Protein AF-A0A9D9WUU4-F1 (afdb_monomer_lite)

Foldseek 3Di:
DDDDDPVNVQVVQWDWADQPPKIWIFRADDPCLVVVCVVVVHDLWQLSLLVRTDFIQDALVLQDPPGDRHGDGDDSVSSSVSVVVPVSRTVSSSVVNVVSHVVVVVVVVVVVVD

Structure (mmCIF, N/CA/C/O backbone):
data_AF-A0A9D9WUU4-F1
#
_entry.id   AF-A0A9D9WUU4-F1
#
loop_
_atom_site.group_PDB
_atom_site.id
_atom_site.type_symbol
_atom_site.label_atom_id
_atom_site.label_alt_id
_atom_site.label_comp_id
_atom_site.label_asym_id
_atom_site.label_entity_id
_atom_site.label_seq_id
_atom_site.pdbx_PDB_ins_code
_atom_site.Cartn_x
_atom_site.Cartn_y
_atom_site.Cartn_z
_atom_site.occupancy
_atom_site.B_iso_or_equiv
_atom_site.auth_seq_id
_atom_site.auth_comp_id
_atom_site.auth_asym_id
_atom_site.auth_atom_id
_atom_site.pdbx_PDB_model_num
ATOM 1 N N . MET A 1 1 ? -33.654 6.061 -5.184 1.00 53.53 1 MET A N 1
ATOM 2 C CA . MET A 1 1 ? -32.618 5.585 -4.240 1.00 53.53 1 MET A CA 1
ATOM 3 C C . MET A 1 1 ? -31.317 5.503 -5.028 1.00 53.53 1 MET A C 1
ATOM 5 O O . MET A 1 1 ? -31.368 5.004 -6.142 1.00 53.53 1 MET A O 1
ATOM 9 N N . ARG A 1 2 ? -30.207 6.095 -4.567 1.00 66.00 2 ARG A N 1
ATOM 10 C CA . ARG A 1 2 ? -28.924 5.980 -5.287 1.00 66.00 2 ARG A CA 1
ATOM 11 C C . ARG A 1 2 ? -28.300 4.632 -4.939 1.00 66.00 2 ARG A C 1
ATOM 13 O O . ARG A 1 2 ? -28.142 4.344 -3.758 1.00 66.00 2 ARG A O 1
ATOM 20 N N . GLU A 1 3 ? -27.957 3.839 -5.943 1.00 75.56 3 GLU A N 1
ATOM 21 C CA . GLU A 1 3 ? -27.235 2.582 -5.748 1.00 75.56 3 GLU A CA 1
ATOM 22 C C . GLU A 1 3 ? -25.747 2.871 -5.507 1.00 75.56 3 GLU A C 1
ATOM 24 O O . GLU A 1 3 ? -25.120 3.660 -6.219 1.00 75.56 3 GLU A O 1
ATOM 29 N N . ILE A 1 4 ? -25.189 2.262 -4.462 1.00 76.31 4 ILE A N 1
ATOM 30 C CA . ILE A 1 4 ? -23.751 2.248 -4.183 1.00 76.31 4 ILE A CA 1
ATOM 31 C C . ILE A 1 4 ? -23.237 0.896 -4.676 1.00 76.31 4 ILE A C 1
ATOM 33 O O . ILE A 1 4 ? -23.725 -0.139 -4.230 1.00 76.31 4 ILE A O 1
ATOM 37 N N . ASN A 1 5 ? -22.253 0.902 -5.576 1.00 86.00 5 ASN A N 1
ATOM 38 C CA . ASN A 1 5 ? -21.545 -0.312 -5.977 1.00 86.00 5 ASN A CA 1
ATOM 39 C C . ASN A 1 5 ? -20.280 -0.515 -5.124 1.00 86.00 5 ASN A C 1
ATOM 41 O O . ASN A 1 5 ? -19.776 0.425 -4.500 1.00 86.00 5 ASN A O 1
ATOM 45 N N . LEU A 1 6 ? -19.772 -1.751 -5.097 1.00 81.94 6 LEU A N 1
ATOM 46 C CA . LEU A 1 6 ? -18.607 -2.122 -4.291 1.00 81.94 6 LEU A CA 1
ATOM 47 C C . LEU A 1 6 ? -17.370 -1.280 -4.643 1.00 81.94 6 LEU A C 1
ATOM 49 O O . LEU A 1 6 ? -16.735 -0.741 -3.745 1.00 81.94 6 LEU A O 1
ATOM 53 N N . ALA A 1 7 ? -17.109 -1.055 -5.933 1.00 80.56 7 ALA A N 1
ATOM 54 C CA . ALA A 1 7 ? -15.969 -0.261 -6.394 1.00 80.56 7 ALA A CA 1
ATOM 55 C C . ALA A 1 7 ? -15.977 1.174 -5.836 1.00 80.56 7 ALA A C 1
ATOM 57 O O . ALA A 1 7 ? -14.958 1.680 -5.376 1.00 80.56 7 ALA A O 1
ATOM 58 N N . ARG A 1 8 ? -17.141 1.835 -5.812 1.00 80.00 8 ARG A N 1
ATOM 59 C CA . ARG A 1 8 ? -17.282 3.178 -5.232 1.00 80.00 8 ARG A CA 1
ATOM 60 C C . ARG A 1 8 ? -17.093 3.172 -3.718 1.00 80.00 8 ARG A C 1
ATOM 62 O O . ARG A 1 8 ? -16.594 4.145 -3.156 1.00 80.00 8 ARG A O 1
ATOM 69 N N . PHE A 1 9 ? -17.516 2.102 -3.055 1.00 84.75 9 PHE A N 1
ATOM 70 C CA . PHE A 1 9 ? -17.343 1.939 -1.617 1.00 84.75 9 PHE A CA 1
ATOM 71 C C . PHE A 1 9 ? -15.879 1.681 -1.233 1.00 84.75 9 PHE A C 1
ATOM 73 O O . PHE A 1 9 ? -15.411 2.215 -0.228 1.00 84.75 9 PHE A O 1
ATOM 80 N N . GLU A 1 10 ? -15.145 0.923 -2.046 1.00 85.19 10 GLU A N 1
ATOM 81 C CA . GLU A 1 10 ? -13.711 0.669 -1.880 1.00 85.19 10 GLU A CA 1
ATOM 82 C C . GLU A 1 10 ? -12.866 1.892 -2.228 1.00 85.19 10 GLU A C 1
ATOM 84 O O . GLU A 1 10 ? -11.966 2.231 -1.467 1.00 85.19 10 GLU A O 1
ATOM 89 N N . ALA A 1 11 ? -13.216 2.638 -3.279 1.00 82.88 11 ALA A N 1
ATOM 90 C CA . ALA A 1 11 ? -12.542 3.889 -3.632 1.00 82.88 11 ALA A CA 1
ATOM 91 C C . ALA A 1 11 ? -12.558 4.913 -2.480 1.00 82.88 11 ALA A C 1
ATOM 93 O O . ALA A 1 11 ? -11.587 5.628 -2.260 1.00 82.88 11 ALA A O 1
ATOM 94 N N . ALA A 1 12 ? -13.619 4.940 -1.663 1.00 85.75 12 ALA A N 1
ATOM 95 C CA . ALA A 1 12 ? -13.691 5.786 -0.464 1.00 85.75 12 ALA A CA 1
ATOM 96 C C . ALA A 1 12 ? -12.735 5.354 0.674 1.00 85.75 12 ALA A C 1
ATOM 98 O O . ALA A 1 12 ? -12.629 6.028 1.706 1.00 85.75 12 ALA A O 1
ATOM 99 N N . ARG A 1 13 ? -12.075 4.202 0.525 1.00 88.81 13 ARG A N 1
ATOM 100 C CA . ARG A 1 13 ? -11.051 3.665 1.429 1.00 88.81 13 ARG A CA 1
ATOM 101 C C . ARG A 1 13 ? -9.641 3.797 0.877 1.00 88.81 13 ARG A C 1
ATOM 103 O O . ARG A 1 13 ? -8.710 3.387 1.568 1.00 88.81 13 ARG A O 1
ATOM 110 N N . GLN A 1 14 ? -9.495 4.332 -0.330 1.00 93.88 14 GLN A N 1
ATOM 111 C CA . GLN A 1 14 ? -8.213 4.414 -1.000 1.00 93.88 14 GLN A CA 1
ATOM 112 C C . GLN A 1 14 ? -7.510 5.744 -0.724 1.00 93.88 14 GLN A C 1
ATOM 114 O O . GLN A 1 14 ? -8.140 6.798 -0.644 1.00 93.88 14 GLN A O 1
ATOM 119 N N . SER A 1 15 ? -6.191 5.688 -0.581 1.00 94.31 15 SER A N 1
ATOM 120 C CA . SER A 1 15 ? -5.316 6.848 -0.418 1.00 94.31 15 SER A CA 1
ATOM 121 C C . SER A 1 15 ? -3.974 6.584 -1.086 1.00 94.31 15 SER A C 1
ATOM 123 O O . SER A 1 15 ? -3.454 5.474 -0.992 1.00 94.31 15 SER A O 1
ATOM 125 N N . ALA A 1 16 ? -3.388 7.598 -1.716 1.00 95.19 16 AL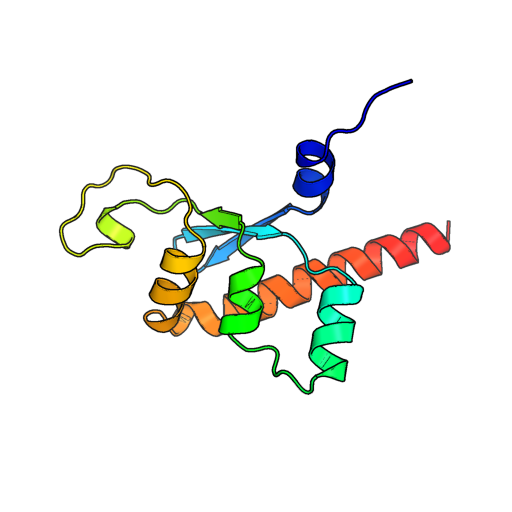A A N 1
ATOM 126 C CA . ALA A 1 16 ? -2.045 7.487 -2.272 1.00 95.19 16 ALA A CA 1
ATOM 127 C C . ALA A 1 16 ? -0.980 7.566 -1.163 1.00 95.19 16 ALA A C 1
ATOM 129 O O . ALA A 1 16 ? -1.092 8.377 -0.243 1.00 95.19 16 ALA A O 1
ATOM 130 N N . LEU A 1 17 ? 0.063 6.748 -1.279 1.00 96.38 17 LEU A N 1
ATOM 131 C CA . LEU A 1 17 ? 1.279 6.787 -0.473 1.00 96.38 17 LEU A CA 1
ATOM 132 C C . LEU A 1 17 ? 2.484 6.854 -1.413 1.00 96.38 17 LEU A C 1
ATOM 134 O O . LEU A 1 17 ? 2.574 6.078 -2.358 1.00 96.38 17 LEU A O 1
ATOM 138 N N . LEU A 1 18 ? 3.432 7.743 -1.128 1.00 95.75 18 LEU A N 1
ATOM 139 C CA . LEU A 1 18 ? 4.701 7.791 -1.849 1.00 95.75 18 LEU A CA 1
ATOM 140 C C . LEU A 1 18 ? 5.721 6.848 -1.185 1.00 95.75 18 LEU A C 1
ATOM 142 O O . LEU A 1 18 ? 6.032 6.998 -0.003 1.00 95.75 18 LEU A O 1
ATOM 146 N N . LEU A 1 19 ? 6.249 5.897 -1.955 1.00 93.00 19 LEU A N 1
ATOM 147 C CA . LEU A 1 19 ? 7.338 4.987 -1.605 1.00 93.00 19 LEU A CA 1
ATOM 148 C C . LEU A 1 19 ? 8.564 5.318 -2.462 1.00 93.00 19 LEU A C 1
ATOM 150 O O . LEU A 1 19 ? 8.709 4.859 -3.595 1.00 93.00 19 LEU A O 1
ATOM 154 N N . GLY A 1 20 ? 9.447 6.160 -1.926 1.00 88.12 20 GLY A N 1
ATOM 155 C CA . GLY A 1 20 ? 10.606 6.647 -2.672 1.00 88.12 20 GLY A CA 1
ATOM 156 C C . GLY A 1 20 ? 10.171 7.495 -3.868 1.00 88.12 20 GLY A C 1
ATOM 157 O O . GLY A 1 20 ? 9.617 8.578 -3.686 1.00 88.12 20 GLY A O 1
ATOM 158 N N . LYS A 1 21 ? 10.427 7.003 -5.085 1.00 90.00 21 LYS A N 1
ATOM 159 C CA . LYS A 1 21 ? 10.020 7.658 -6.341 1.00 90.00 21 LYS A CA 1
ATOM 160 C C . LYS A 1 21 ? 8.648 7.206 -6.864 1.00 90.00 21 LYS A C 1
ATOM 162 O O . LYS A 1 21 ? 8.169 7.805 -7.818 1.00 90.00 21 LYS A O 1
ATOM 167 N N . HIS A 1 22 ? 8.042 6.184 -6.257 1.00 93.94 22 HIS A N 1
ATOM 168 C CA . HIS A 1 22 ? 6.806 5.567 -6.739 1.00 93.94 22 HIS A CA 1
ATOM 169 C C . HIS A 1 22 ? 5.602 5.911 -5.879 1.00 93.94 22 HIS A C 1
ATOM 171 O O . HIS A 1 22 ? 5.690 5.918 -4.651 1.00 93.94 22 HIS A O 1
ATOM 177 N N . ALA A 1 23 ? 4.453 6.123 -6.505 1.00 96.12 23 ALA A N 1
ATOM 178 C CA . ALA A 1 23 ? 3.178 6.231 -5.821 1.00 96.12 23 ALA A CA 1
ATOM 179 C C . ALA A 1 23 ? 2.461 4.874 -5.793 1.00 96.12 23 ALA A C 1
ATOM 181 O O . ALA A 1 23 ? 2.194 4.256 -6.822 1.00 96.12 23 ALA A O 1
ATOM 182 N N . VAL A 1 24 ? 2.073 4.436 -4.597 1.00 97.31 24 VAL A N 1
ATOM 183 C CA . VAL A 1 24 ? 1.196 3.280 -4.402 1.00 97.31 24 VAL A CA 1
ATOM 184 C C . VAL A 1 24 ? -0.164 3.717 -3.883 1.00 97.31 24 VAL A C 1
ATOM 186 O O . VAL A 1 24 ? -0.295 4.692 -3.144 1.00 97.31 24 VAL A O 1
ATOM 189 N N . THR A 1 25 ? -1.202 2.982 -4.260 1.00 97.62 25 THR A N 1
ATOM 190 C CA . THR A 1 25 ? -2.552 3.178 -3.734 1.00 97.62 25 THR A CA 1
ATOM 191 C C . THR A 1 25 ? -2.764 2.209 -2.587 1.00 97.62 25 THR A C 1
ATOM 193 O O . THR A 1 25 ? -2.771 0.995 -2.782 1.00 97.62 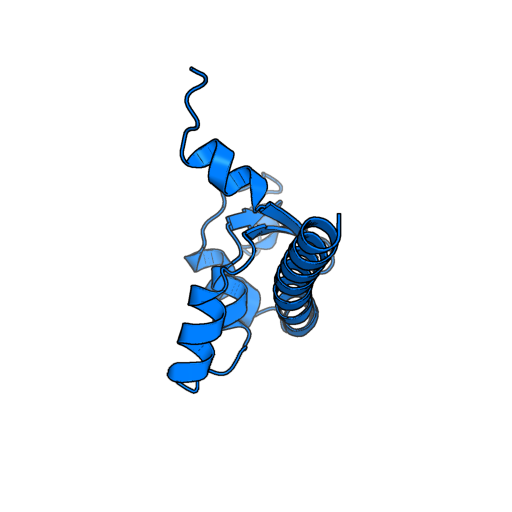25 THR A O 1
ATOM 196 N N . LEU A 1 26 ? -2.952 2.747 -1.387 1.00 96.81 26 LEU A N 1
ATOM 197 C CA . LEU A 1 26 ? -3.352 1.980 -0.218 1.00 96.81 26 LEU A CA 1
ATOM 198 C C . LEU A 1 26 ? -4.865 1.903 -0.143 1.00 96.81 26 LEU A C 1
ATOM 200 O O . LEU A 1 26 ? -5.534 2.921 -0.269 1.00 96.81 26 LEU A O 1
ATOM 204 N N . GLN A 1 27 ? -5.393 0.733 0.174 1.00 95.75 27 GLN A N 1
ATOM 205 C CA . GLN A 1 27 ? -6.720 0.559 0.733 1.00 95.75 27 GLN A CA 1
ATOM 206 C C . GLN A 1 27 ? -6.582 0.434 2.247 1.00 95.75 27 GLN A C 1
ATOM 208 O O . GLN A 1 27 ? -5.980 -0.520 2.734 1.00 95.75 27 GLN A O 1
ATOM 213 N N . ARG A 1 28 ? -7.118 1.400 3.004 1.00 92.00 28 ARG A N 1
ATOM 214 C CA . ARG A 1 28 ? -6.946 1.409 4.464 1.00 92.00 28 ARG A CA 1
ATOM 215 C C . ARG A 1 28 ? -7.396 0.077 5.095 1.00 92.00 28 ARG A C 1
ATOM 217 O O . ARG A 1 28 ? -8.447 -0.445 4.697 1.00 92.00 28 ARG A O 1
ATOM 224 N N . PRO A 1 29 ? -6.671 -0.432 6.106 1.00 93.31 29 PRO A N 1
ATOM 225 C CA . PRO A 1 29 ? -7.136 -1.558 6.903 1.00 93.31 29 PRO A CA 1
ATOM 226 C C . PRO A 1 29 ? -8.500 -1.278 7.528 1.00 93.31 29 PRO A C 1
ATOM 228 O O . PRO A 1 29 ? -8.822 -0.139 7.881 1.00 93.31 29 PRO A O 1
ATOM 231 N N . THR A 1 30 ? -9.311 -2.318 7.686 1.00 92.19 30 THR A N 1
ATOM 232 C CA .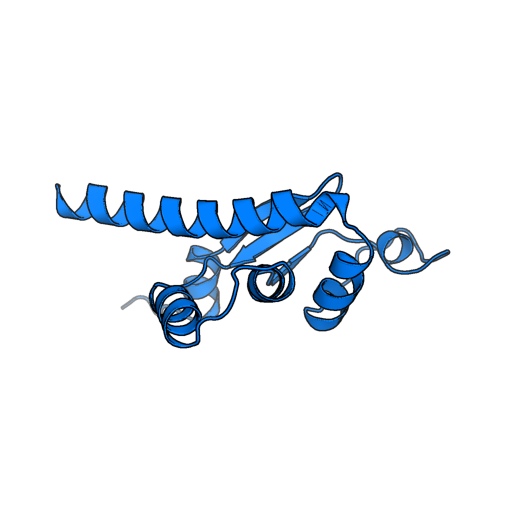 THR A 1 30 ? -10.529 -2.239 8.493 1.00 92.19 30 THR A CA 1
ATOM 233 C C . THR A 1 30 ? -10.213 -2.509 9.969 1.00 92.19 30 THR A C 1
ATOM 235 O O . THR A 1 30 ? -9.216 -3.171 10.271 1.00 92.19 30 THR A O 1
ATOM 238 N N . PRO A 1 31 ? -11.072 -2.075 10.911 1.00 90.31 31 PRO A N 1
ATOM 239 C CA . PRO A 1 31 ? -10.922 -2.449 12.320 1.00 90.31 31 PRO A CA 1
ATOM 240 C C . PRO A 1 31 ? -10.868 -3.970 12.536 1.00 90.31 31 PRO A C 1
ATOM 242 O O . PRO A 1 31 ? -10.165 -4.449 13.425 1.00 90.31 31 PRO A O 1
ATOM 245 N N . TRP A 1 32 ? -11.565 -4.740 11.689 1.00 90.69 32 TRP A N 1
ATOM 246 C CA . TRP A 1 32 ? -11.502 -6.201 11.698 1.00 90.69 32 TRP A CA 1
ATOM 247 C C . TRP A 1 32 ? -10.114 -6.722 11.320 1.00 90.69 32 TRP A C 1
ATOM 249 O O . TRP A 1 32 ? -9.592 -7.590 12.013 1.00 90.69 32 TRP A O 1
ATOM 259 N N . ASP A 1 33 ? -9.486 -6.173 10.278 1.00 91.19 33 ASP A N 1
ATOM 260 C CA . ASP A 1 33 ? -8.146 -6.596 9.846 1.00 91.19 33 ASP A CA 1
ATOM 261 C C . ASP A 1 33 ? -7.103 -6.359 10.943 1.00 91.19 33 ASP A C 1
ATOM 263 O O . ASP A 1 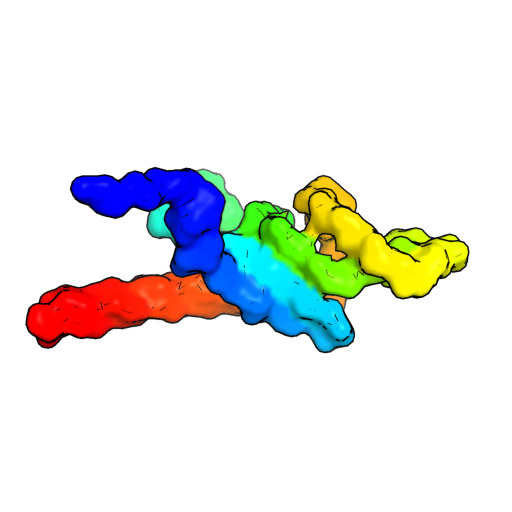33 ? -6.259 -7.217 11.210 1.00 91.19 33 ASP A O 1
ATOM 267 N N . VAL A 1 34 ? -7.192 -5.206 11.615 1.00 88.38 34 VAL A N 1
ATOM 268 C CA . VAL A 1 34 ? -6.305 -4.853 12.729 1.00 88.38 34 VAL A CA 1
ATOM 269 C C . VAL A 1 34 ? -6.552 -5.776 13.922 1.00 88.38 34 VAL A C 1
ATOM 271 O O . VAL A 1 34 ? -5.608 -6.370 14.442 1.00 88.38 34 VAL A O 1
ATOM 274 N N . SER A 1 35 ? -7.812 -5.955 14.333 1.00 88.00 35 SER A N 1
ATOM 275 C CA . SER A 1 35 ? -8.175 -6.834 15.451 1.00 88.00 35 SER A CA 1
ATOM 276 C C . SER A 1 35 ? -7.779 -8.291 15.195 1.00 88.00 35 SER A C 1
ATOM 278 O O . SER A 1 35 ? -7.209 -8.939 16.074 1.00 88.00 35 SER A O 1
ATOM 280 N N . SER A 1 36 ? -7.998 -8.789 13.977 1.00 88.88 36 SER A N 1
ATOM 281 C CA . SER A 1 36 ? -7.622 -10.142 13.572 1.00 88.88 36 SER A CA 1
ATOM 282 C C . SER A 1 36 ? -6.108 -10.347 13.607 1.00 88.88 36 SER A C 1
ATOM 284 O O . SER A 1 36 ? -5.658 -11.399 14.060 1.00 88.88 36 SER A O 1
ATOM 286 N N . ALA A 1 37 ? -5.315 -9.367 13.161 1.00 88.00 37 ALA A N 1
ATOM 287 C CA . ALA A 1 37 ? -3.857 -9.449 13.228 1.00 88.00 37 ALA A CA 1
ATOM 288 C C . ALA A 1 37 ? -3.363 -9.507 14.685 1.00 88.00 37 ALA A C 1
ATOM 290 O O . ALA A 1 37 ? -2.535 -10.353 15.023 1.00 88.00 37 ALA A O 1
ATOM 291 N N . GLN A 1 38 ? -3.926 -8.672 15.567 1.00 83.69 38 GLN A N 1
ATOM 292 C CA . GLN A 1 38 ? -3.593 -8.672 16.997 1.00 83.69 38 GLN A CA 1
ATOM 293 C C . GLN A 1 38 ? -3.981 -9.991 17.680 1.00 83.69 38 GLN A C 1
ATOM 295 O O . GLN A 1 38 ? -3.173 -10.571 18.402 1.00 83.69 38 GLN A O 1
ATOM 300 N N . GLY A 1 39 ? -5.192 -10.498 17.422 1.00 85.06 39 GLY A N 1
ATOM 301 C CA . GLY A 1 39 ? -5.681 -11.755 17.996 1.00 85.06 39 GLY A CA 1
ATOM 302 C C . GLY A 1 39 ? -4.863 -12.980 17.575 1.00 85.06 39 GLY A C 1
ATOM 303 O O . GLY A 1 39 ? -4.707 -13.912 18.359 1.00 85.06 39 GLY A O 1
ATOM 304 N N . ALA A 1 40 ? -4.291 -12.959 16.369 1.00 84.50 40 ALA A N 1
ATOM 305 C CA . ALA A 1 40 ? -3.395 -14.002 15.872 1.00 84.50 40 ALA A CA 1
ATOM 306 C C . ALA A 1 40 ? -1.939 -13.859 16.366 1.00 84.50 40 ALA A C 1
ATOM 308 O O . ALA A 1 40 ? -1.104 -14.702 16.041 1.00 84.50 40 ALA A O 1
ATOM 309 N N . GLY A 1 41 ? -1.603 -12.792 17.104 1.00 83.12 41 GLY A N 1
ATOM 310 C CA . GLY A 1 41 ? -0.217 -12.465 17.451 1.00 83.12 41 GLY A CA 1
ATOM 311 C C . GLY A 1 41 ? 0.648 -12.125 16.230 1.00 83.12 41 GLY A C 1
ATOM 312 O O . GLY A 1 41 ? 1.875 -12.219 16.295 1.00 83.12 41 GLY A O 1
ATOM 313 N N . GLN A 1 42 ? 0.022 -11.761 15.106 1.00 85.56 42 GLN A N 1
ATOM 314 C CA . GLN A 1 42 ? 0.720 -11.415 13.877 1.00 85.56 42 GLN A CA 1
ATOM 315 C C . GLN A 1 42 ? 1.437 -10.074 14.053 1.00 85.56 42 GLN A C 1
ATOM 317 O O . GLN A 1 42 ? 0.857 -9.080 14.494 1.00 85.56 42 GLN A O 1
ATOM 322 N N . ARG A 1 43 ? 2.716 -10.031 13.675 1.00 85.00 43 ARG A N 1
ATOM 323 C CA . ARG A 1 43 ? 3.476 -8.783 13.632 1.00 85.00 43 ARG A CA 1
ATOM 324 C C . ARG A 1 43 ? 2.969 -7.920 12.477 1.00 85.00 43 ARG A C 1
ATOM 326 O O . ARG A 1 43 ? 2.740 -8.426 11.385 1.00 85.00 43 ARG A O 1
ATOM 333 N N . LEU A 1 44 ? 2.838 -6.614 12.710 1.00 86.62 44 LEU A N 1
ATOM 334 C CA . LEU A 1 44 ? 2.577 -5.632 11.652 1.00 86.62 44 LEU A CA 1
ATOM 335 C C . LEU A 1 44 ? 3.868 -5.392 10.856 1.00 86.62 44 LEU A C 1
ATOM 337 O O . LEU A 1 44 ? 4.545 -4.381 11.024 1.00 86.62 44 LEU A O 1
ATOM 341 N N . ASP A 1 45 ? 4.262 -6.397 10.085 1.00 90.75 45 ASP A N 1
ATOM 342 C CA . ASP A 1 45 ? 5.467 -6.404 9.267 1.00 90.75 45 ASP A CA 1
ATOM 343 C C . ASP A 1 45 ? 5.174 -5.995 7.815 1.00 90.75 45 ASP A C 1
ATOM 345 O O . ASP A 1 45 ? 4.078 -5.538 7.472 1.00 90.75 45 ASP A O 1
ATOM 349 N N . ILE A 1 46 ? 6.190 -6.122 6.959 1.00 93.94 46 ILE A N 1
ATOM 350 C CA . ILE A 1 46 ? 6.092 -5.727 5.558 1.00 93.94 46 ILE A CA 1
ATOM 351 C C . ILE A 1 46 ? 5.098 -6.585 4.772 1.00 93.94 46 ILE A C 1
ATOM 353 O O . ILE A 1 46 ? 4.413 -6.066 3.895 1.00 93.94 46 ILE A O 1
ATOM 357 N N . GLU A 1 47 ? 4.966 -7.870 5.108 1.00 92.75 47 GLU A N 1
ATOM 358 C CA . GLU A 1 47 ? 4.015 -8.760 4.441 1.00 92.75 47 GLU A CA 1
ATOM 359 C C . GLU A 1 47 ? 2.583 -8.385 4.805 1.00 92.75 47 GLU A C 1
ATOM 361 O O . GLU A 1 47 ? 1.708 -8.355 3.940 1.00 92.75 47 GLU A O 1
ATOM 366 N N . TRP A 1 48 ? 2.343 -8.042 6.072 1.00 94.12 48 TRP A N 1
ATOM 367 C CA . TRP A 1 48 ? 1.051 -7.522 6.495 1.00 94.12 48 TRP A CA 1
ATOM 368 C C . TRP A 1 48 ? 0.722 -6.199 5.793 1.00 94.12 48 TRP A C 1
ATOM 370 O O . TRP A 1 48 ? -0.369 -6.062 5.243 1.00 94.12 48 TRP A O 1
ATOM 380 N N . ALA A 1 49 ? 1.663 -5.251 5.751 1.00 95.44 49 ALA A N 1
ATOM 381 C CA . ALA A 1 49 ? 1.443 -3.946 5.129 1.00 95.44 49 ALA A CA 1
ATOM 382 C C . ALA A 1 49 ? 1.217 -4.040 3.606 1.00 95.44 49 ALA A C 1
ATOM 384 O O . ALA A 1 49 ? 0.343 -3.355 3.072 1.00 95.44 49 ALA A O 1
ATOM 385 N N . ALA A 1 50 ? 1.939 -4.924 2.909 1.00 96.50 50 ALA A N 1
ATOM 386 C CA . ALA A 1 50 ? 1.830 -5.098 1.459 1.00 96.50 50 ALA A CA 1
ATOM 387 C C . ALA A 1 50 ? 0.429 -5.533 0.996 1.00 96.50 50 ALA A C 1
ATOM 389 O O . ALA A 1 50 ? 0.007 -5.176 -0.100 1.00 96.50 50 ALA A O 1
ATOM 390 N N . ARG A 1 51 ? -0.332 -6.237 1.845 1.00 95.88 51 ARG A N 1
ATOM 391 C CA . ARG A 1 51 ? -1.706 -6.686 1.544 1.00 95.88 51 ARG A CA 1
ATOM 392 C C . ARG A 1 51 ? -2.704 -5.546 1.354 1.00 95.88 51 ARG A C 1
ATOM 394 O O . ARG A 1 51 ? -3.781 -5.773 0.811 1.00 95.88 51 ARG A O 1
ATOM 401 N N . PHE A 1 52 ? -2.369 -4.352 1.831 1.00 96.69 52 PHE A N 1
ATOM 402 C CA . PHE A 1 52 ? -3.214 -3.168 1.721 1.00 96.69 52 PHE A CA 1
ATOM 403 C C . PHE A 1 52 ? -2.876 -2.316 0.502 1.00 96.69 52 PHE A C 1
ATOM 405 O O . PHE A 1 52 ? -3.527 -1.301 0.280 1.00 96.69 52 PHE A O 1
ATOM 412 N N . VAL A 1 53 ? -1.888 -2.706 -0.302 1.00 97.19 53 VAL A N 1
ATOM 413 C CA . VAL A 1 53 ? -1.610 -2.050 -1.578 1.00 97.19 53 VAL A CA 1
ATOM 414 C C . VAL A 1 53 ? -2.532 -2.633 -2.645 1.00 97.19 53 VAL A C 1
ATOM 416 O O . VAL A 1 53 ? -2.622 -3.847 -2.801 1.00 97.19 53 VAL A O 1
ATOM 419 N N . VAL A 1 54 ? -3.245 -1.761 -3.358 1.00 96.69 54 VAL A N 1
ATOM 420 C CA . VAL A 1 54 ? -4.244 -2.126 -4.381 1.00 96.69 54 VAL A CA 1
ATOM 421 C C . VAL A 1 54 ? -3.988 -1.454 -5.733 1.00 96.69 54 VAL A C 1
ATOM 423 O O . VAL A 1 54 ? -4.788 -1.582 -6.656 1.00 96.69 54 VAL A O 1
ATOM 426 N N . GLY A 1 55 ? -2.892 -0.707 -5.849 1.00 96.94 55 GLY A N 1
ATOM 427 C CA . GLY A 1 55 ? -2.508 0.004 -7.062 1.00 96.94 55 GLY A CA 1
ATOM 428 C C . GLY A 1 55 ? -1.096 0.567 -6.962 1.00 96.94 55 GLY A C 1
ATOM 429 O O . GLY A 1 55 ? -0.577 0.756 -5.860 1.00 96.94 55 GLY A O 1
ATOM 430 N N . TRP A 1 56 ? -0.496 0.872 -8.107 1.00 97.50 56 TRP A N 1
ATOM 431 C CA . TRP A 1 56 ? 0.823 1.496 -8.220 1.00 97.50 56 TRP A CA 1
ATOM 432 C C . TRP A 1 56 ? 0.927 2.351 -9.487 1.00 97.50 56 TRP A C 1
ATOM 434 O O . TRP A 1 56 ? 0.026 2.319 -10.326 1.00 97.50 56 TRP A O 1
ATOM 444 N N . ASP A 1 57 ? 2.027 3.083 -9.637 1.00 96.81 57 ASP A N 1
ATOM 445 C CA . ASP A 1 57 ? 2.400 3.839 -10.840 1.00 96.81 57 ASP A CA 1
ATOM 446 C C . ASP A 1 57 ? 3.620 3.253 -11.574 1.00 96.81 57 ASP A C 1
ATOM 448 O O . ASP A 1 57 ? 4.286 3.949 -12.338 1.00 96.81 57 ASP A O 1
ATOM 452 N N . PHE A 1 58 ? 3.936 1.983 -11.322 1.00 96.50 58 PHE A N 1
ATOM 453 C CA . PHE A 1 58 ? 5.183 1.374 -11.769 1.00 96.50 58 PHE A CA 1
ATOM 454 C C . PHE A 1 58 ? 5.210 1.166 -13.284 1.00 96.50 58 PHE A C 1
ATOM 456 O O . PHE A 1 58 ? 4.180 0.924 -13.922 1.00 96.50 58 PHE A O 1
ATOM 463 N N . THR A 1 59 ? 6.420 1.195 -13.838 1.00 96.31 59 THR A N 1
ATOM 464 C CA . THR A 1 59 ? 6.700 0.754 -15.207 1.00 96.31 59 THR A CA 1
ATOM 465 C C . THR A 1 59 ? 7.315 -0.642 -15.219 1.00 96.31 59 THR A C 1
ATOM 467 O O . THR A 1 59 ? 7.759 -1.147 -14.184 1.00 96.31 59 THR A O 1
ATOM 470 N N . GLU A 1 60 ? 7.369 -1.287 -16.384 1.00 95.88 60 GLU A N 1
ATOM 471 C CA . GLU A 1 60 ? 8.030 -2.591 -16.509 1.00 95.88 60 GLU A CA 1
ATOM 472 C C . GLU A 1 60 ? 9.521 -2.500 -16.144 1.00 95.88 60 GLU A C 1
ATOM 474 O O . GLU A 1 60 ? 10.036 -3.367 -15.437 1.00 95.88 60 GLU A O 1
ATOM 479 N N . ALA A 1 61 ? 10.188 -1.406 -16.527 1.00 94.31 61 ALA A N 1
ATOM 480 C CA . ALA A 1 61 ? 11.581 -1.118 -16.186 1.00 94.31 61 ALA A CA 1
ATOM 481 C C . ALA A 1 61 ? 11.853 -1.018 -14.672 1.00 94.31 61 ALA A C 1
ATOM 483 O O . ALA A 1 61 ? 12.982 -1.248 -14.236 1.00 94.31 61 ALA A O 1
ATOM 484 N N . ASP A 1 62 ? 10.845 -0.672 -13.863 1.00 93.19 62 ASP A N 1
ATOM 485 C CA . ASP A 1 62 ? 10.973 -0.610 -12.401 1.00 93.19 62 ASP A CA 1
ATOM 486 C C . ASP A 1 62 ? 10.854 -1.992 -11.733 1.00 93.19 62 ASP A C 1
ATOM 488 O O . ASP A 1 62 ? 11.298 -2.175 -10.597 1.00 93.19 62 ASP A O 1
ATOM 492 N N . LEU A 1 63 ? 10.257 -2.966 -12.429 1.00 93.38 63 LEU A N 1
ATOM 493 C CA . LEU A 1 63 ? 10.020 -4.324 -11.933 1.00 93.38 63 LEU A CA 1
ATOM 494 C C . LEU A 1 63 ? 11.031 -5.337 -12.475 1.00 93.38 63 LEU A C 1
ATOM 496 O O . LEU A 1 63 ? 11.424 -6.259 -11.759 1.00 93.38 63 LEU A O 1
ATOM 500 N N . VAL A 1 64 ? 11.436 -5.189 -13.737 1.00 92.25 64 VAL A N 1
ATOM 501 C CA . VAL A 1 64 ? 12.290 -6.140 -14.450 1.00 92.25 64 VAL A CA 1
ATOM 502 C C . VAL A 1 64 ? 13.524 -5.417 -14.992 1.00 92.25 64 VAL A C 1
ATOM 504 O O . VAL A 1 64 ? 13.391 -4.441 -15.735 1.00 92.25 64 VAL A O 1
ATOM 507 N N . PRO A 1 65 ? 14.746 -5.895 -14.685 1.00 89.00 65 PRO A N 1
ATOM 508 C CA . PRO A 1 65 ? 15.959 -5.339 -15.270 1.00 89.00 65 PRO A CA 1
ATOM 509 C C . PRO A 1 65 ? 15.919 -5.396 -16.803 1.00 89.00 65 PRO A C 1
ATOM 511 O O . PRO A 1 65 ? 15.885 -6.477 -17.389 1.00 89.00 65 PRO A O 1
ATOM 514 N N . GLY A 1 66 ? 15.956 -4.228 -17.447 1.00 89.75 66 GLY A N 1
ATOM 515 C CA . GLY A 1 66 ? 15.879 -4.109 -18.906 1.00 89.75 66 GLY A CA 1
ATOM 516 C C . GLY A 1 66 ? 14.460 -4.099 -19.486 1.00 89.75 66 GLY A C 1
ATOM 517 O O . GLY A 1 66 ? 14.335 -4.250 -20.697 1.00 89.75 66 GLY A O 1
ATOM 518 N N . GLY A 1 67 ? 13.425 -3.939 -18.653 1.00 91.12 67 GLY A N 1
ATOM 519 C CA . GLY A 1 67 ? 12.050 -3.711 -19.104 1.00 91.12 67 GLY A CA 1
ATOM 520 C C . GLY A 1 67 ? 11.842 -2.340 -19.757 1.00 91.12 67 GLY A C 1
ATOM 521 O O . GLY A 1 67 ? 12.710 -1.462 -19.689 1.00 91.12 67 GLY A O 1
ATOM 522 N N . ASP A 1 68 ? 10.674 -2.155 -20.368 1.00 91.94 68 ASP A N 1
ATOM 523 C CA . ASP A 1 68 ? 10.309 -0.915 -21.052 1.00 91.94 68 ASP A CA 1
ATOM 524 C C . ASP A 1 68 ? 9.773 0.159 -20.076 1.00 91.94 68 ASP A C 1
ATOM 526 O O . ASP A 1 68 ? 9.253 -0.159 -19.002 1.00 91.94 68 ASP A O 1
ATOM 530 N N . PRO A 1 69 ? 9.849 1.462 -20.420 1.00 93.81 69 PRO A N 1
ATOM 531 C CA . PRO A 1 69 ? 9.307 2.550 -19.595 1.00 93.81 69 PRO A CA 1
ATOM 532 C C . PRO A 1 69 ? 7.767 2.646 -19.640 1.00 93.81 69 PRO A C 1
ATOM 534 O O . PRO A 1 69 ? 7.198 3.692 -19.328 1.00 93.81 69 PRO A O 1
ATOM 537 N N . GLU A 1 70 ? 7.084 1.580 -20.054 1.00 94.88 70 GLU A N 1
ATOM 538 C CA . GLU A 1 70 ? 5.630 1.528 -20.177 1.00 94.88 70 GLU A CA 1
ATOM 539 C C . GLU A 1 70 ? 4.973 1.218 -18.820 1.00 94.88 70 GLU A C 1
ATOM 541 O O . GLU A 1 70 ? 5.454 0.337 -18.097 1.00 94.88 70 GLU A O 1
ATOM 546 N N . PRO A 1 71 ? 3.872 1.904 -18.451 1.00 96.31 71 PRO A N 1
ATOM 547 C CA . PRO A 1 71 ? 3.134 1.617 -17.224 1.00 96.31 71 PRO A CA 1
ATOM 548 C C . PRO A 1 71 ? 2.582 0.190 -17.203 1.00 96.31 71 PRO A C 1
ATOM 550 O O . PRO A 1 71 ? 2.010 -0.281 -18.188 1.00 96.31 71 PRO A O 1
ATOM 553 N N . VAL A 1 72 ? 2.666 -0.471 -16.049 1.00 96.81 72 VAL A N 1
ATOM 554 C CA . VAL A 1 72 ? 2.167 -1.841 -15.876 1.00 96.81 72 VAL A CA 1
ATOM 555 C C . VAL A 1 72 ? 0.960 -1.908 -14.948 1.00 96.81 72 VAL A C 1
ATOM 557 O O . VAL A 1 72 ? 0.8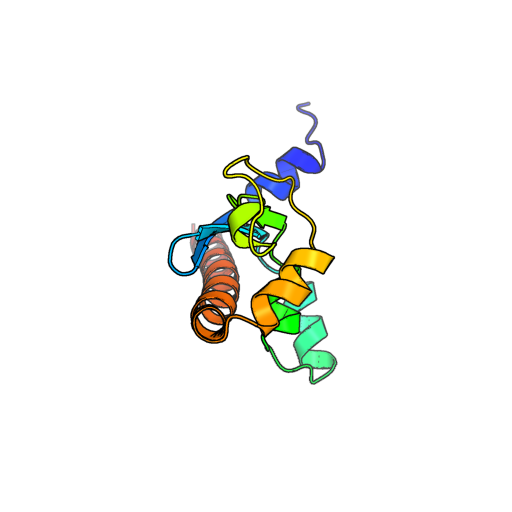47 -1.177 -13.961 1.00 96.81 72 VAL A O 1
ATOM 560 N N . ALA A 1 73 ? 0.041 -2.826 -15.250 1.00 97.06 73 ALA A N 1
ATOM 561 C CA . ALA A 1 73 ? -1.109 -3.088 -14.394 1.00 97.06 73 ALA A CA 1
ATOM 562 C C . ALA A 1 73 ? -0.661 -3.595 -13.014 1.00 97.06 73 ALA A C 1
ATOM 564 O O . ALA A 1 73 ? 0.319 -4.329 -12.899 1.00 97.06 73 ALA A O 1
ATOM 565 N N . PHE A 1 74 ? -1.394 -3.205 -11.972 1.00 97.31 74 PHE A N 1
ATOM 566 C CA . PHE A 1 74 ? -1.101 -3.631 -10.608 1.00 97.31 74 PHE A CA 1
ATOM 567 C C . PHE A 1 74 ? -1.303 -5.135 -10.420 1.00 97.31 74 PHE A C 1
ATOM 569 O O . PHE A 1 74 ? -2.352 -5.672 -10.777 1.00 97.31 74 PHE A O 1
ATOM 576 N N . ASP A 1 75 ? -0.330 -5.777 -9.775 1.00 97.56 75 ASP A N 1
ATOM 577 C CA . ASP A 1 75 ? -0.435 -7.147 -9.288 1.00 97.56 75 ASP A CA 1
ATOM 578 C C . ASP A 1 75 ? 0.064 -7.234 -7.837 1.00 97.56 75 ASP A C 1
ATOM 580 O O . ASP A 1 75 ? 1.195 -6.863 -7.512 1.00 97.56 75 ASP A O 1
ATOM 584 N N . ALA A 1 76 ? -0.797 -7.736 -6.949 1.00 96.69 76 ALA A N 1
ATOM 585 C CA . ALA A 1 76 ? -0.513 -7.795 -5.518 1.00 96.69 76 ALA A CA 1
ATOM 586 C C . ALA A 1 76 ? 0.613 -8.782 -5.168 1.00 96.69 76 ALA A C 1
ATOM 588 O O . ALA A 1 76 ? 1.373 -8.535 -4.230 1.00 96.69 76 ALA A O 1
ATOM 589 N N . ALA A 1 77 ? 0.735 -9.893 -5.901 1.00 96.31 77 ALA A N 1
ATOM 590 C CA . ALA A 1 77 ? 1.783 -10.879 -5.663 1.00 96.31 77 ALA A CA 1
ATOM 591 C C . ALA A 1 77 ? 3.142 -10.346 -6.127 1.00 96.31 77 ALA A C 1
ATOM 593 O O . ALA A 1 77 ? 4.137 -10.510 -5.418 1.00 96.31 77 ALA A O 1
ATOM 594 N N . VAL A 1 78 ? 3.173 -9.647 -7.265 1.00 96.62 78 VAL A N 1
ATOM 595 C CA . VAL A 1 78 ? 4.380 -8.971 -7.754 1.00 96.62 78 VAL A CA 1
ATOM 596 C C . VAL A 1 78 ? 4.804 -7.868 -6.791 1.00 96.62 78 VAL A C 1
ATOM 598 O O . VAL A 1 78 ? 5.974 -7.822 -6.425 1.00 96.62 78 VAL A O 1
ATOM 601 N N . PHE A 1 79 ? 3.881 -7.035 -6.298 1.00 97.12 79 PHE A N 1
ATOM 602 C CA . PHE A 1 79 ? 4.221 -6.017 -5.299 1.00 97.12 79 PHE A CA 1
ATOM 603 C C . PHE A 1 79 ? 4.787 -6.630 -4.012 1.00 97.12 79 PHE A C 1
ATOM 605 O O . PHE A 1 79 ? 5.804 -6.166 -3.497 1.00 97.12 79 PHE A O 1
ATOM 612 N N . ALA A 1 80 ? 4.166 -7.700 -3.507 1.00 96.12 80 ALA A N 1
ATOM 613 C CA . ALA A 1 80 ? 4.630 -8.394 -2.308 1.00 96.12 80 ALA A CA 1
ATOM 614 C C . ALA A 1 80 ? 6.016 -9.039 -2.482 1.00 96.12 80 ALA A C 1
ATOM 616 O O . ALA A 1 80 ? 6.748 -9.170 -1.500 1.00 96.12 80 ALA A O 1
ATOM 617 N N . ALA A 1 81 ? 6.379 -9.448 -3.701 1.00 95.69 81 ALA A N 1
ATOM 618 C CA . ALA A 1 81 ? 7.729 -9.899 -4.022 1.00 95.69 81 ALA A CA 1
ATOM 619 C C . ALA A 1 81 ? 8.697 -8.710 -4.113 1.00 95.69 81 ALA A C 1
ATOM 621 O O . ALA A 1 81 ? 9.679 -8.672 -3.378 1.00 95.69 81 ALA A O 1
ATOM 622 N N . TRP A 1 82 ? 8.366 -7.706 -4.929 1.00 95.56 82 TRP A N 1
ATOM 623 C CA . TRP A 1 82 ? 9.190 -6.521 -5.166 1.00 95.56 82 TRP A CA 1
ATOM 624 C C . TRP A 1 82 ? 9.558 -5.802 -3.868 1.00 95.56 82 TRP A C 1
ATOM 626 O O . TRP A 1 82 ? 10.725 -5.496 -3.637 1.00 95.56 82 TRP A O 1
ATOM 636 N N . VAL A 1 83 ? 8.592 -5.582 -2.972 1.00 95.62 83 VAL A N 1
ATOM 637 C CA . VAL A 1 83 ? 8.829 -4.820 -1.740 1.00 95.62 83 VAL A CA 1
ATOM 638 C C . VAL A 1 83 ? 9.875 -5.488 -0.848 1.00 95.62 83 VAL A C 1
ATOM 640 O O . VAL A 1 83 ? 10.624 -4.794 -0.171 1.00 95.62 83 VAL A O 1
ATOM 643 N N . LYS A 1 84 ? 9.997 -6.822 -0.873 1.00 95.31 84 LYS A N 1
ATOM 644 C CA . LYS A 1 84 ? 10.999 -7.566 -0.088 1.00 95.31 84 LYS A CA 1
ATOM 645 C C . LYS A 1 84 ? 12.427 -7.307 -0.562 1.00 95.31 84 LYS A C 1
ATOM 647 O O . LYS A 1 84 ? 13.341 -7.383 0.252 1.00 95.31 84 LYS A O 1
ATOM 652 N N . ASP A 1 85 ? 12.603 -6.937 -1.825 1.00 95.19 85 ASP A N 1
ATOM 653 C CA . ASP A 1 85 ? 13.905 -6.577 -2.389 1.00 95.19 85 ASP A CA 1
ATOM 654 C C . ASP A 1 85 ? 14.249 -5.084 -2.190 1.00 95.19 85 ASP A C 1
ATOM 656 O O . ASP A 1 85 ? 15.373 -4.670 -2.467 1.00 95.19 85 ASP A O 1
ATOM 660 N N . HIS A 1 86 ? 13.316 -4.280 -1.655 1.00 94.31 86 HIS A N 1
ATOM 6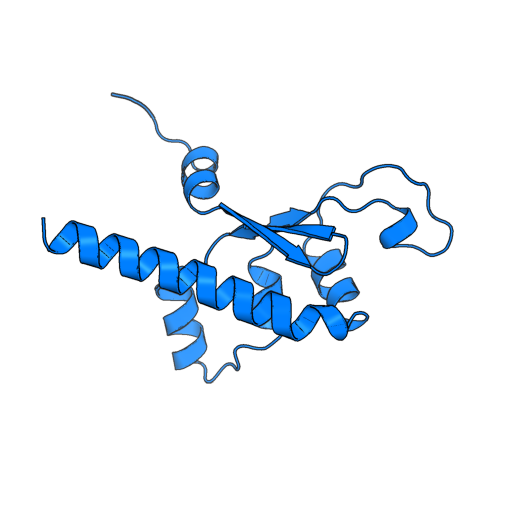61 C CA . HIS A 1 86 ? 13.436 -2.820 -1.510 1.00 94.31 86 HIS A CA 1
ATOM 662 C C . HIS A 1 86 ? 13.315 -2.371 -0.038 1.00 94.31 86 HIS A C 1
ATOM 664 O O . HIS A 1 86 ? 12.283 -1.823 0.373 1.00 94.31 86 HIS A O 1
ATOM 670 N N . PRO A 1 87 ? 14.347 -2.607 0.800 1.00 95.00 87 PRO A N 1
ATOM 671 C CA . PRO A 1 87 ? 14.289 -2.377 2.248 1.00 95.00 87 PRO A CA 1
ATOM 672 C C . PRO A 1 87 ? 14.089 -0.917 2.666 1.00 95.00 87 PRO A C 1
ATOM 674 O O . PRO A 1 87 ? 13.560 -0.643 3.744 1.00 95.00 87 PRO A O 1
ATOM 677 N N . ASP A 1 88 ? 14.468 0.026 1.812 1.00 95.25 88 ASP A N 1
ATOM 678 C CA . ASP A 1 88 ? 14.227 1.458 1.978 1.00 95.25 88 ASP A CA 1
ATOM 679 C C . ASP A 1 88 ? 12.729 1.810 1.993 1.00 95.25 88 ASP A C 1
ATOM 681 O O . ASP A 1 88 ? 12.324 2.779 2.638 1.00 95.25 88 ASP A O 1
ATOM 685 N N . THR A 1 89 ? 11.890 0.987 1.360 1.00 95.38 89 THR A N 1
ATOM 686 C CA . THR A 1 89 ? 10.435 1.194 1.298 1.00 95.38 89 THR A CA 1
ATOM 687 C C . THR A 1 89 ? 9.678 0.601 2.486 1.00 95.38 89 THR A C 1
ATOM 689 O O . THR A 1 89 ? 8.525 0.971 2.720 1.00 95.38 89 THR A O 1
ATOM 692 N N . TRP A 1 90 ? 10.309 -0.270 3.284 1.00 95.12 90 TRP A N 1
ATOM 693 C CA . TRP A 1 90 ? 9.604 -1.054 4.303 1.00 95.12 90 TRP A CA 1
ATOM 694 C C . TRP A 1 90 ? 8.966 -0.195 5.386 1.00 95.12 90 TRP A C 1
ATOM 696 O O . TRP A 1 90 ? 7.763 -0.279 5.639 1.00 95.12 90 TRP A O 1
ATOM 706 N N . GLN A 1 91 ? 9.773 0.646 6.031 1.00 94.94 91 GLN A N 1
ATOM 707 C CA . GLN A 1 91 ? 9.288 1.494 7.111 1.00 94.94 91 GLN A CA 1
ATOM 708 C C . GLN A 1 91 ? 8.276 2.540 6.611 1.00 94.94 91 GLN A C 1
ATOM 710 O O . GLN A 1 91 ? 7.232 2.676 7.256 1.00 94.94 91 GLN A O 1
ATOM 715 N N . PRO A 1 92 ? 8.506 3.238 5.476 1.00 95.75 92 PRO A N 1
ATOM 716 C CA . PRO A 1 92 ? 7.495 4.103 4.872 1.00 95.75 92 PRO A CA 1
ATOM 717 C C . PRO A 1 92 ? 6.162 3.397 4.610 1.00 95.75 92 PRO A C 1
ATOM 719 O O . PRO A 1 92 ? 5.114 3.953 4.939 1.00 95.75 92 PRO A O 1
ATOM 722 N N . LEU A 1 93 ? 6.184 2.164 4.091 1.00 96.75 93 LEU A N 1
ATOM 723 C CA . LEU A 1 93 ? 4.961 1.418 3.805 1.00 96.75 93 LEU A CA 1
ATOM 724 C C . LEU A 1 93 ? 4.202 1.054 5.083 1.00 96.75 93 LEU A C 1
ATOM 726 O O . LEU A 1 93 ? 3.013 1.353 5.198 1.00 96.75 93 LEU A O 1
ATOM 730 N N . ILE A 1 94 ? 4.886 0.467 6.069 1.00 95.25 94 ILE A N 1
ATOM 731 C CA . ILE A 1 94 ? 4.271 0.081 7.348 1.00 95.25 94 ILE A CA 1
ATOM 732 C C . ILE A 1 94 ? 3.656 1.307 8.037 1.00 95.25 94 ILE A C 1
ATOM 734 O O . ILE A 1 94 ? 2.500 1.272 8.466 1.00 95.25 94 ILE A O 1
ATOM 738 N N . GLN A 1 95 ? 4.399 2.417 8.113 1.00 95.12 95 GLN A N 1
ATOM 739 C CA . GLN A 1 95 ? 3.898 3.649 8.725 1.00 95.12 95 GLN A CA 1
ATOM 740 C C . GLN A 1 95 ? 2.744 4.261 7.932 1.00 95.12 95 GLN A C 1
ATOM 742 O O . GLN A 1 95 ? 1.784 4.728 8.541 1.00 95.12 95 GLN A O 1
ATOM 747 N N . GLY A 1 96 ? 2.795 4.223 6.599 1.00 95.44 96 GLY A N 1
ATOM 748 C CA . GLY A 1 96 ? 1.720 4.713 5.741 1.00 95.44 96 GLY A CA 1
ATOM 749 C C . GLY A 1 96 ? 0.409 3.955 5.951 1.00 95.44 96 GLY A C 1
ATOM 750 O O . GLY A 1 96 ? -0.641 4.577 6.101 1.00 95.44 96 GLY A O 1
ATOM 751 N N . VAL A 1 97 ? 0.466 2.625 6.064 1.00 95.62 97 VAL A N 1
ATOM 752 C CA . VAL A 1 97 ? -0.713 1.788 6.351 1.00 95.62 97 VAL A CA 1
ATOM 753 C C . VAL A 1 97 ? -1.289 2.091 7.739 1.00 95.62 97 VAL A C 1
ATOM 755 O O . VAL A 1 97 ? -2.500 2.281 7.880 1.00 95.62 97 VAL A O 1
ATOM 758 N N . ILE A 1 98 ? -0.437 2.203 8.765 1.00 93.44 98 ILE A N 1
ATOM 759 C CA . ILE A 1 98 ? -0.868 2.566 10.127 1.00 93.44 98 ILE A CA 1
ATOM 760 C C . ILE A 1 98 ? -1.484 3.971 10.149 1.00 93.44 98 ILE A C 1
ATOM 762 O O . ILE A 1 98 ? -2.517 4.184 10.783 1.00 93.44 98 ILE A O 1
ATOM 766 N N . ALA A 1 99 ? -0.872 4.935 9.460 1.00 94.00 99 ALA A N 1
ATOM 767 C CA . ALA A 1 99 ? -1.365 6.305 9.382 1.00 94.00 99 ALA A CA 1
ATOM 768 C C . ALA A 1 99 ? -2.726 6.381 8.674 1.00 94.00 99 ALA A C 1
ATOM 770 O O . ALA A 1 99 ? -3.620 7.069 9.163 1.00 94.00 99 ALA A O 1
ATOM 771 N N . ALA A 1 100 ? -2.916 5.631 7.584 1.00 92.62 100 ALA A N 1
ATOM 772 C CA . ALA A 1 100 ? -4.194 5.551 6.876 1.00 92.62 100 ALA A CA 1
ATOM 773 C C . ALA A 1 100 ? -5.319 5.000 7.770 1.00 92.62 100 ALA A C 1
ATOM 775 O O . ALA A 1 100 ? -6.449 5.490 7.721 1.00 92.62 100 ALA A O 1
ATOM 776 N N . TYR A 1 101 ? -5.008 4.017 8.621 1.00 92.88 101 TYR A N 1
ATOM 777 C CA . TYR A 1 101 ? -5.951 3.505 9.614 1.00 92.88 101 TYR A CA 1
ATOM 778 C C . TYR A 1 101 ? -6.266 4.545 10.702 1.00 92.88 101 TYR A C 1
ATOM 780 O O . TYR A 1 101 ? -7.432 4.862 10.932 1.00 92.88 101 TYR A O 1
ATOM 788 N N . LYS A 1 102 ? -5.242 5.158 11.310 1.00 91.69 102 LYS A N 1
ATOM 789 C CA . LYS A 1 102 ? -5.420 6.180 12.359 1.00 91.69 102 LYS A CA 1
ATOM 790 C C . LYS A 1 102 ? -6.203 7.402 11.880 1.00 91.69 102 LYS A C 1
ATOM 792 O O . LYS A 1 102 ? -7.045 7.915 12.607 1.00 91.69 102 LYS A O 1
ATOM 797 N N . ALA A 1 103 ? -5.955 7.863 10.653 1.00 89.75 103 ALA A N 1
ATOM 798 C CA . ALA A 1 103 ? -6.700 8.972 10.058 1.00 89.75 103 ALA A CA 1
ATOM 799 C C . ALA A 1 103 ? -8.195 8.644 9.911 1.00 89.75 103 ALA A C 1
ATOM 801 O O . ALA A 1 103 ? -9.048 9.523 10.045 1.00 89.75 103 ALA A O 1
ATOM 802 N N . HIS A 1 104 ? -8.526 7.373 9.661 1.00 87.62 104 HIS A N 1
ATOM 803 C CA . HIS A 1 104 ? -9.911 6.928 9.631 1.00 87.62 104 HIS A CA 1
ATOM 804 C C . HIS A 1 104 ? -10.552 6.928 11.021 1.00 87.62 104 HIS A C 1
ATOM 806 O O . HIS A 1 104 ? -11.665 7.435 11.138 1.00 87.62 104 HIS A O 1
ATOM 812 N N . GLU A 1 105 ? -9.864 6.411 12.044 1.00 88.12 105 GLU A N 1
ATOM 813 C CA . GLU A 1 105 ? -10.354 6.431 13.431 1.00 88.12 105 GLU A CA 1
ATOM 814 C C . GLU A 1 105 ? -10.598 7.864 13.918 1.00 88.12 105 GLU A C 1
ATOM 816 O O . GLU A 1 105 ? -11.698 8.173 14.368 1.00 88.12 105 GLU A O 1
ATOM 821 N N . ALA A 1 106 ? -9.643 8.773 13.699 1.00 85.88 106 ALA A N 1
ATOM 822 C CA . ALA A 1 106 ? -9.797 10.183 14.061 1.00 85.88 106 ALA A CA 1
ATOM 823 C C . ALA A 1 106 ? -11.015 10.834 13.376 1.00 85.88 106 ALA A C 1
ATOM 825 O O . ALA A 1 106 ? -11.785 11.554 14.005 1.00 85.88 106 ALA A O 1
ATOM 826 N N . SER A 1 107 ? -11.255 10.524 12.094 1.00 83.00 107 SER A N 1
ATOM 827 C CA . SER A 1 107 ? -12.446 11.012 11.388 1.00 83.00 107 SER A CA 1
ATOM 828 C C . SER A 1 107 ? -13.761 10.447 11.941 1.00 83.00 107 SER A C 1
ATOM 830 O O . SER A 1 107 ? -14.809 11.031 11.652 1.00 83.00 107 SER A O 1
ATOM 832 N N . LEU A 1 108 ? -13.758 9.297 12.617 1.00 80.88 108 LEU A N 1
ATOM 833 C CA . LEU A 1 108 ? -14.958 8.745 13.248 1.00 80.88 108 LEU A CA 1
ATOM 834 C C . LEU A 1 108 ? -15.223 9.427 14.592 1.00 80.88 108 LEU A C 1
ATOM 836 O O . LEU A 1 108 ? -16.368 9.802 14.841 1.00 80.88 108 LEU A O 1
ATOM 840 N N . ASP A 1 109 ? -14.181 9.661 15.390 1.00 71.88 109 ASP A N 1
ATOM 841 C CA . ASP A 1 109 ? -14.282 10.363 16.675 1.00 71.88 109 ASP A CA 1
ATOM 842 C C . ASP A 1 109 ? -14.806 11.798 16.498 1.00 71.88 109 ASP A C 1
ATOM 844 O O . ASP A 1 109 ? -15.749 12.205 17.179 1.00 71.88 109 ASP A O 1
ATOM 848 N N . ASP A 1 110 ? -14.296 12.530 15.500 1.00 70.25 110 ASP A N 1
ATOM 849 C CA . ASP A 1 110 ? -14.760 13.888 15.175 1.00 70.25 110 ASP A CA 1
ATOM 850 C C . ASP A 1 110 ? -16.236 13.931 14.739 1.00 70.25 110 ASP A C 1
ATOM 852 O O . ASP A 1 110 ? -16.923 14.929 14.944 1.00 70.25 110 ASP A O 1
ATOM 856 N N . ARG A 1 111 ? -16.752 12.846 14.144 1.00 66.06 111 ARG A N 1
ATOM 857 C CA . ARG A 1 111 ? -18.168 12.735 13.749 1.00 66.06 111 ARG A CA 1
ATOM 858 C C . ARG A 1 111 ? -19.073 12.286 14.892 1.00 66.06 111 ARG A C 1
ATOM 860 O O . ARG A 1 111 ? -20.267 12.547 14.829 1.00 66.06 111 ARG A O 1
ATOM 867 N N . GLY A 1 112 ? -18.533 11.586 15.889 1.00 56.34 112 GLY A N 1
ATOM 868 C CA . GLY A 1 112 ? -19.266 11.168 17.088 1.00 56.34 112 GLY A CA 1
ATOM 869 C C . GLY A 1 112 ? -19.451 12.290 18.114 1.00 56.34 112 GLY A C 1
ATOM 870 O O . GLY A 1 112 ? -20.341 12.198 18.954 1.00 56.34 112 GLY A O 1
ATOM 871 N N . ASN A 1 113 ? -18.639 13.348 18.020 1.00 49.25 113 ASN A N 1
ATOM 872 C CA . ASN A 1 113 ? -18.683 14.538 18.876 1.00 49.25 113 ASN A CA 1
ATOM 873 C C . ASN A 1 113 ? -19.420 15.747 18.252 1.00 49.25 113 ASN A C 1
ATOM 875 O O . ASN A 1 113 ? -19.334 16.846 18.804 1.00 49.25 113 ASN A O 1
ATOM 879 N N . ALA A 1 114 ? -20.121 15.566 17.126 1.00 44.03 114 ALA A N 1
ATOM 880 C CA . ALA A 1 114 ? -20.876 16.610 16.421 1.00 44.03 114 ALA A CA 1
ATOM 881 C C . ALA A 1 114 ? -22.396 16.431 16.545 1.00 44.03 114 ALA A C 1
ATOM 883 O O . ALA A 1 114 ? -22.868 15.272 16.479 1.00 44.03 114 ALA A O 1
#

Secondary structure (DSSP, 8-state):
-PPPPHHHHHHTTEEEEEETTEEEEEEPPPHHHHHHHHHTT----HHHHHTTEEEE--BHHHHSTT--SSB----HHHHHHHHHH-GGGHHHHHHHHHHHHHHHHHHHHHHHT-

Radius of gyration: 15.94 Å; chains: 1; bounding box: 49×31×40 Å

Sequence (114 aa):
MREINLARFEAARQSALLLGKHAVTLQRPTPWDVSSAQGAGQRLDIEWAARFVVGWDFTEADLVPGGDPEPVAFDAAVFAAWVKDHPDTWQPLIQGVIAAYKAHEASLDDRGNA

pLDDT: mean 89.72, std 9.96, range [44.03, 97.62]